Protein AF-A0AAV8WQ58-F1 (afdb_monomer_lite)

Foldseek 3Di:
DVVVLVVLVVQLVVLVVVLVVLVVVLVVLVVCLVPQDPVDVVSNVVSVVVNVVSVVVNVVSVVVNVVSVVVSVVVVVVVVVVVVVVVVVVVVD

Organism: NCBI:txid1586634

InterPro domains:
  IPR004148 BAR domain [PF16746] (5-84)
  IPR027267 AH/BAR domain superfamily [G3DSA:1.20.1270.60] (1-91)
  IPR027267 AH/BAR domain superfamily [SSF103657] (4-84)
  IPR045258 ArfGAP ACAP1/2/3-like [PTHR23180] (5-85)

Sequence (93 aa):
MTVLYRFDIKKVREQKQHFEKISSEYDNVLLRNSHAPRSKQQEVEEVQNILVAVRACFGHQTLDYVNGISVLQAKKRHEILSTVSFITFLSLS

pLDDT: mean 73.84, std 11.88, range [40.28, 90.25]

Structure (mmCIF, N/CA/C/O backbone):
data_AF-A0AAV8WQ58-F1
#
_entry.id   AF-A0AAV8WQ58-F1
#
loop_
_atom_site.group_PDB
_atom_site.id
_atom_site.type_symbol
_atom_site.label_atom_id
_atom_site.label_alt_id
_atom_site.label_comp_id
_atom_site.label_asym_id
_atom_site.label_entity_id
_atom_site.label_seq_id
_atom_site.pdbx_PDB_ins_code
_atom_site.Cartn_x
_atom_site.Cartn_y
_atom_site.Cartn_z
_atom_site.occupancy
_atom_site.B_iso_or_equiv
_atom_site.auth_seq_id
_atom_site.auth_comp_id
_atom_site.auth_asym_id
_atom_site.auth_atom_id
_atom_site.pdbx_PDB_model_num
ATOM 1 N N . MET A 1 1 ? 14.868 9.520 -24.374 1.00 51.47 1 MET A N 1
ATOM 2 C CA . MET A 1 1 ? 14.449 8.265 -23.710 1.00 51.47 1 MET A CA 1
ATOM 3 C C . MET A 1 1 ? 14.814 8.229 -22.222 1.00 51.47 1 MET A C 1
ATOM 5 O O . MET A 1 1 ? 13.935 7.997 -21.407 1.00 51.47 1 MET A O 1
ATOM 9 N N . THR A 1 2 ? 16.034 8.603 -21.819 1.00 54.25 2 THR A N 1
ATOM 10 C CA . THR A 1 2 ? 16.499 8.561 -20.410 1.00 54.25 2 THR A CA 1
ATOM 11 C C . THR A 1 2 ? 15.725 9.451 -19.417 1.00 54.25 2 THR A C 1
ATOM 13 O O . THR A 1 2 ? 15.642 9.130 -18.233 1.00 54.25 2 THR A O 1
ATOM 16 N N . VAL A 1 3 ? 15.145 10.569 -19.870 1.00 58.06 3 VAL A N 1
ATOM 17 C CA . VAL A 1 3 ? 14.379 11.514 -19.025 1.00 58.06 3 VAL A CA 1
ATOM 18 C C . VAL A 1 3 ? 12.999 10.980 -18.626 1.00 58.06 3 VAL A C 1
ATOM 20 O O . VAL A 1 3 ? 12.597 11.150 -17.479 1.00 58.06 3 VAL A O 1
ATOM 23 N N . LEU A 1 4 ? 12.310 10.280 -19.535 1.00 57.56 4 LEU A N 1
ATOM 24 C CA . LEU A 1 4 ? 11.004 9.662 -19.264 1.00 57.56 4 LEU A CA 1
ATOM 25 C C . LEU A 1 4 ? 11.144 8.512 -18.263 1.00 57.56 4 LEU A C 1
ATOM 27 O O . LEU A 1 4 ? 10.408 8.455 -17.286 1.00 57.56 4 LEU A O 1
ATOM 31 N N . TYR A 1 5 ? 12.178 7.684 -18.431 1.00 62.47 5 TYR A N 1
ATOM 32 C CA . TYR A 1 5 ? 12.500 6.606 -17.497 1.00 62.47 5 TYR A CA 1
ATOM 33 C C . TYR A 1 5 ? 12.804 7.125 -16.079 1.00 62.47 5 TYR A C 1
ATOM 35 O O . TYR A 1 5 ? 12.317 6.580 -15.089 1.00 62.47 5 TYR A O 1
ATOM 43 N N . ARG A 1 6 ? 13.558 8.228 -15.956 1.00 62.84 6 ARG A N 1
ATOM 44 C CA . ARG A 1 6 ? 13.812 8.878 -14.656 1.00 62.84 6 ARG A CA 1
ATOM 45 C C . ARG A 1 6 ? 12.538 9.454 -14.028 1.00 62.84 6 ARG A C 1
ATOM 47 O O . ARG A 1 6 ? 12.398 9.390 -12.808 1.00 62.84 6 ARG A O 1
ATOM 54 N N . PHE A 1 7 ? 11.621 9.989 -14.834 1.00 72.12 7 PHE A N 1
ATOM 55 C CA . PHE A 1 7 ? 10.330 10.498 -14.365 1.00 72.12 7 PHE A CA 1
ATOM 56 C C . PHE A 1 7 ? 9.411 9.366 -13.882 1.00 72.12 7 PHE A C 1
ATOM 58 O O . PHE A 1 7 ? 8.838 9.465 -12.799 1.00 72.12 7 PHE A O 1
ATOM 65 N N . ASP A 1 8 ? 9.348 8.256 -14.623 1.00 70.88 8 ASP A N 1
ATOM 66 C CA . ASP A 1 8 ? 8.595 7.059 -14.235 1.00 70.88 8 ASP A CA 1
ATOM 67 C C . ASP A 1 8 ? 9.124 6.464 -12.915 1.00 70.88 8 ASP A C 1
ATOM 69 O O . ASP A 1 8 ? 8.341 6.151 -12.020 1.00 70.88 8 ASP A O 1
ATOM 73 N N . ILE A 1 9 ? 10.450 6.386 -12.730 1.00 76.44 9 ILE A N 1
ATOM 74 C CA . ILE A 1 9 ? 11.055 5.941 -11.459 1.00 76.44 9 ILE A CA 1
ATOM 75 C C . ILE A 1 9 ? 10.675 6.870 -10.302 1.00 76.44 9 ILE A C 1
ATOM 77 O O . ILE A 1 9 ? 10.368 6.396 -9.205 1.00 76.44 9 ILE A O 1
ATOM 81 N N . LYS A 1 10 ? 10.715 8.189 -10.522 1.00 81.50 10 LYS A N 1
ATOM 82 C CA . LYS A 1 10 ? 10.358 9.168 -9.490 1.00 81.50 10 LYS A CA 1
ATOM 83 C C . LYS A 1 10 ? 8.892 9.012 -9.078 1.00 81.50 10 LYS A C 1
ATOM 85 O O . LYS A 1 10 ? 8.613 8.946 -7.885 1.00 81.50 10 LYS A O 1
ATOM 90 N N . LYS A 1 11 ? 7.992 8.838 -10.050 1.00 79.88 11 LYS A N 1
ATOM 91 C CA . LYS A 1 11 ? 6.562 8.613 -9.815 1.00 79.88 11 LYS A CA 1
ATOM 92 C C . LYS A 1 11 ? 6.299 7.336 -9.011 1.00 79.88 11 LYS A C 1
ATOM 94 O O . LYS A 1 11 ? 5.559 7.376 -8.035 1.00 79.88 11 LYS A O 1
ATOM 99 N N . VAL A 1 12 ? 6.956 6.223 -9.349 1.00 76.12 12 VAL A N 1
ATOM 100 C CA . VAL A 1 12 ? 6.832 4.967 -8.581 1.00 76.12 12 VAL A CA 1
ATOM 101 C C . VAL A 1 12 ? 7.373 5.123 -7.155 1.00 76.12 12 VAL A C 1
ATOM 103 O O . VAL A 1 12 ? 6.809 4.568 -6.213 1.00 76.12 12 VAL A O 1
ATOM 106 N N . ARG A 1 13 ? 8.441 5.909 -6.960 1.00 81.25 13 ARG A N 1
ATOM 107 C CA . ARG A 1 13 ? 8.978 6.207 -5.623 1.00 81.25 13 ARG A CA 1
ATOM 108 C C . ARG A 1 13 ? 8.006 7.044 -4.783 1.00 81.25 13 ARG A C 1
ATOM 110 O O . ARG A 1 13 ? 7.857 6.764 -3.599 1.00 81.25 13 ARG A O 1
ATOM 117 N N . GLU A 1 14 ? 7.340 8.029 -5.377 1.00 83.50 14 GLU A N 1
ATOM 118 C CA . GLU A 1 14 ? 6.292 8.814 -4.707 1.00 83.50 14 GLU A CA 1
ATOM 119 C C . GLU A 1 14 ? 5.083 7.929 -4.357 1.00 83.50 14 GLU A C 1
ATOM 121 O O . GLU A 1 14 ? 4.618 7.933 -3.218 1.00 83.50 14 GLU A O 1
ATOM 126 N N . GLN A 1 15 ? 4.638 7.071 -5.283 1.00 76.56 15 GLN A N 1
ATOM 127 C CA . GLN A 1 15 ? 3.573 6.094 -5.023 1.00 76.56 15 GLN A CA 1
ATOM 128 C C . GLN A 1 15 ? 3.926 5.137 -3.877 1.00 76.56 15 GLN A C 1
ATOM 130 O O . GLN A 1 15 ? 3.066 4.848 -3.046 1.00 76.56 15 GLN A O 1
ATOM 135 N N . LYS A 1 16 ? 5.193 4.706 -3.785 1.00 77.62 16 LYS A N 1
ATOM 136 C CA . LYS A 1 16 ? 5.698 3.906 -2.662 1.00 77.62 16 LYS A CA 1
ATOM 137 C C . LYS A 1 16 ? 5.566 4.645 -1.327 1.00 77.62 16 LYS A C 1
ATOM 139 O O . LYS A 1 16 ? 5.090 4.057 -0.365 1.00 77.62 16 LYS A O 1
ATOM 144 N N . GLN A 1 17 ? 5.955 5.920 -1.264 1.00 84.94 17 GLN A N 1
ATOM 145 C CA . GLN A 1 17 ? 5.836 6.716 -0.033 1.00 84.94 17 GLN A CA 1
ATOM 146 C C . GLN A 1 17 ? 4.378 6.869 0.408 1.00 84.94 17 GLN A C 1
ATOM 148 O O . GLN A 1 17 ? 4.065 6.737 1.591 1.00 84.94 17 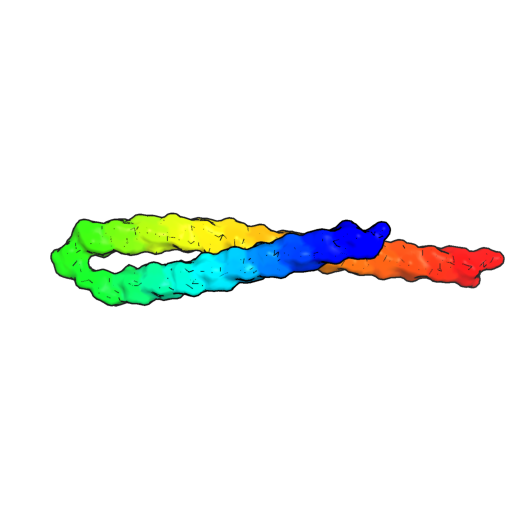GLN A O 1
ATOM 153 N N . HIS A 1 18 ? 3.473 7.118 -0.539 1.00 81.44 18 HIS A N 1
ATOM 154 C CA . HIS A 1 18 ? 2.046 7.188 -0.242 1.00 81.44 18 HIS A CA 1
ATOM 155 C C . HIS A 1 18 ? 1.488 5.844 0.240 1.00 81.44 18 HIS A C 1
ATOM 157 O O . HIS A 1 18 ? 0.709 5.829 1.190 1.00 81.44 18 HIS A O 1
ATOM 163 N N . PHE A 1 19 ? 1.922 4.732 -0.363 1.00 74.19 19 PHE A N 1
ATOM 164 C CA . PHE A 1 19 ? 1.568 3.381 0.074 1.00 74.19 19 PHE A CA 1
ATOM 165 C C . PHE A 1 19 ? 2.046 3.093 1.509 1.00 74.19 19 PHE A C 1
ATOM 167 O O . PHE A 1 19 ? 1.262 2.641 2.339 1.00 74.19 19 PHE A O 1
ATOM 174 N N . GLU A 1 20 ? 3.298 3.415 1.840 1.00 81.12 20 GLU A N 1
ATOM 175 C CA . GLU A 1 20 ? 3.836 3.234 3.198 1.00 81.12 20 GLU A CA 1
ATOM 176 C C . GLU A 1 20 ? 3.073 4.07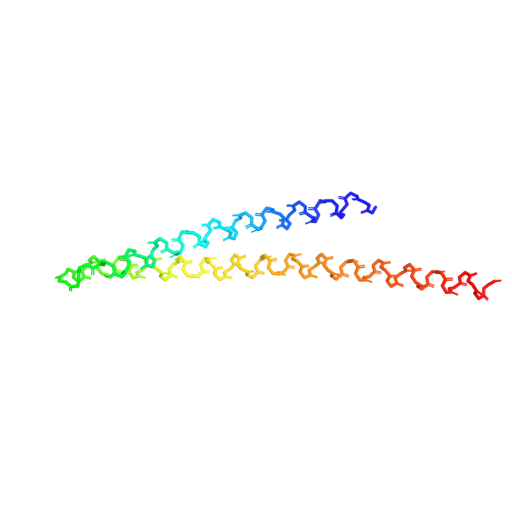7 4.231 1.00 81.12 20 GLU A C 1
ATOM 178 O O . GLU A 1 20 ? 2.758 3.597 5.322 1.00 81.12 20 GLU A O 1
ATOM 183 N N . LYS A 1 21 ? 2.709 5.316 3.873 1.00 86.38 21 LYS A N 1
ATOM 184 C CA . LYS A 1 21 ? 1.926 6.198 4.743 1.00 86.38 21 LYS A CA 1
ATOM 185 C C . LYS A 1 21 ? 0.538 5.626 5.041 1.00 86.38 21 LYS A C 1
ATOM 187 O O . LYS A 1 21 ? 0.169 5.541 6.210 1.00 86.38 21 LYS A O 1
ATOM 192 N N . ILE A 1 22 ? -0.213 5.216 4.014 1.00 82.62 22 ILE A N 1
ATOM 193 C CA . ILE A 1 22 ? -1.564 4.666 4.212 1.00 82.62 22 ILE A CA 1
ATOM 194 C C . ILE A 1 22 ? -1.531 3.295 4.899 1.00 82.62 22 ILE A C 1
ATOM 196 O O . ILE A 1 22 ? -2.443 2.982 5.656 1.00 82.62 22 ILE A O 1
ATOM 200 N N . SER A 1 23 ? -0.467 2.503 4.706 1.00 79.00 23 SER A N 1
ATOM 201 C CA . SER A 1 23 ? -0.259 1.247 5.440 1.00 79.00 23 SER A CA 1
ATOM 202 C C . SER A 1 23 ? -0.144 1.495 6.944 1.00 79.00 23 SER A C 1
ATOM 204 O O . SER A 1 23 ? -0.858 0.875 7.724 1.00 79.00 23 SER A O 1
ATOM 206 N N . SER A 1 24 ? 0.699 2.451 7.348 1.00 83.38 24 SER A N 1
ATOM 207 C CA . SER A 1 24 ? 0.863 2.819 8.760 1.00 83.38 24 SER A CA 1
ATOM 208 C C . SER A 1 24 ? -0.431 3.371 9.367 1.00 83.38 24 SER A C 1
ATOM 210 O O . SER A 1 24 ? -0.793 3.050 10.500 1.00 83.38 24 SER A O 1
ATOM 212 N N . GLU A 1 25 ? -1.173 4.181 8.611 1.00 87.06 25 GLU A N 1
ATOM 213 C CA . GLU A 1 25 ? -2.463 4.715 9.053 1.00 87.06 25 GLU A CA 1
ATOM 214 C C . GLU A 1 25 ? -3.516 3.610 9.217 1.00 87.06 25 GLU A C 1
ATOM 216 O O . GLU A 1 25 ? -4.235 3.586 10.217 1.00 87.06 25 GLU A O 1
ATOM 221 N N . TYR A 1 26 ? -3.551 2.641 8.300 1.00 78.50 26 TYR A N 1
ATOM 222 C CA . TYR A 1 26 ? -4.433 1.482 8.396 1.00 78.50 26 TYR A CA 1
ATOM 223 C C . TYR A 1 26 ? -4.125 0.616 9.625 1.00 78.50 26 TYR A C 1
ATOM 225 O O . TYR A 1 26 ? -5.050 0.269 10.364 1.00 78.50 26 TYR A O 1
ATOM 233 N N . ASP A 1 27 ? -2.847 0.356 9.912 1.00 84.25 27 ASP A N 1
ATOM 234 C CA . ASP A 1 27 ? -2.423 -0.384 11.108 1.00 84.25 27 ASP A CA 1
ATOM 235 C C . ASP A 1 27 ? -2.833 0.335 12.403 1.00 84.25 27 ASP A C 1
ATOM 237 O O . ASP A 1 27 ? -3.338 -0.286 13.342 1.00 84.25 27 ASP A O 1
ATOM 241 N N . ASN A 1 28 ? -2.697 1.664 12.446 1.00 89.44 28 ASN A N 1
ATOM 242 C CA . ASN A 1 28 ? -3.139 2.472 13.586 1.00 89.44 28 ASN A CA 1
ATOM 243 C C . ASN A 1 28 ? -4.658 2.405 13.796 1.00 89.44 28 ASN A C 1
ATOM 245 O O . ASN A 1 28 ? -5.124 2.313 14.934 1.00 89.44 28 ASN A O 1
ATOM 249 N N . VAL A 1 29 ? -5.449 2.446 12.721 1.00 86.31 29 VAL A N 1
ATOM 250 C CA . VAL A 1 29 ? -6.914 2.352 12.812 1.00 86.31 29 VAL A CA 1
ATOM 251 C C . VAL A 1 29 ? -7.356 0.946 13.220 1.00 86.31 29 VAL A C 1
ATOM 253 O O . VAL A 1 29 ? -8.271 0.817 14.032 1.00 86.31 29 VAL A O 1
ATOM 256 N N . LEU A 1 30 ? -6.676 -0.102 12.746 1.00 83.06 30 LEU A N 1
ATOM 257 C CA . LEU A 1 30 ? -6.896 -1.476 13.209 1.00 83.06 30 LEU A CA 1
ATOM 258 C C . LEU A 1 30 ? -6.607 -1.622 14.706 1.00 83.06 30 LEU A C 1
ATOM 260 O O . LEU A 1 30 ? -7.409 -2.213 15.429 1.00 83.06 30 LEU A O 1
ATOM 264 N N . LEU A 1 31 ? -5.507 -1.034 15.185 1.00 88.75 31 LEU A N 1
ATOM 265 C CA . LEU A 1 31 ? -5.162 -1.018 16.605 1.00 88.75 31 LEU A CA 1
ATOM 266 C C . LEU A 1 31 ? -6.210 -0.263 17.433 1.00 88.75 31 LEU A C 1
ATOM 268 O O . LEU A 1 31 ? -6.566 -0.686 18.527 1.00 88.75 31 LEU A O 1
ATOM 272 N N . ARG A 1 32 ? -6.738 0.854 16.928 1.00 86.00 32 ARG A N 1
ATOM 273 C CA . ARG A 1 32 ? -7.821 1.587 17.602 1.00 86.00 32 ARG A CA 1
ATOM 274 C C . ARG A 1 32 ? -9.124 0.789 17.630 1.00 86.00 32 ARG A C 1
ATOM 276 O O . ARG A 1 32 ? -9.792 0.777 18.657 1.00 86.00 32 ARG A O 1
ATOM 283 N N . ASN A 1 33 ? -9.464 0.097 16.543 1.00 85.81 33 ASN A N 1
ATOM 284 C CA . ASN A 1 33 ? -10.647 -0.763 16.469 1.00 85.81 33 ASN A CA 1
ATOM 285 C C . ASN A 1 33 ? -10.560 -1.948 17.440 1.00 85.81 33 ASN A C 1
ATOM 287 O O . ASN A 1 33 ? -11.544 -2.246 18.113 1.00 85.81 33 ASN A O 1
ATOM 291 N N . SER A 1 34 ? -9.388 -2.578 17.579 1.00 85.25 34 SER A N 1
ATOM 292 C CA . SER A 1 34 ? -9.208 -3.697 18.513 1.00 85.25 34 SER A CA 1
ATOM 293 C C . SER A 1 34 ? -9.343 -3.285 19.983 1.00 85.25 34 SER A C 1
ATOM 295 O O . SER A 1 34 ? -9.838 -4.072 20.789 1.00 85.25 34 SER A O 1
ATOM 297 N N . HIS A 1 35 ? -8.955 -2.052 20.322 1.00 85.00 35 HIS A N 1
ATOM 298 C CA . HIS A 1 35 ? -9.065 -1.495 21.673 1.00 85.00 35 HIS A CA 1
ATOM 299 C C . HIS A 1 35 ? -10.383 -0.749 21.940 1.00 85.00 35 HIS A C 1
ATOM 301 O O . HIS A 1 35 ? -10.581 -0.264 23.054 1.00 85.00 35 HIS A O 1
ATOM 307 N N . ALA A 1 36 ? -11.282 -0.639 20.956 1.00 80.69 36 ALA A N 1
ATOM 308 C CA . ALA A 1 36 ? -12.525 0.108 21.115 1.00 80.69 36 ALA A CA 1
ATOM 309 C C . ALA A 1 36 ? -13.415 -0.535 22.206 1.00 80.69 36 ALA A C 1
ATOM 311 O O . ALA A 1 36 ? -13.732 -1.730 22.124 1.00 80.69 36 ALA A O 1
ATOM 312 N N . PRO A 1 37 ? -13.836 0.221 23.238 1.00 72.69 37 PRO A N 1
ATOM 313 C CA . PRO A 1 37 ? -14.661 -0.313 24.312 1.00 72.69 37 PRO A CA 1
ATOM 314 C C . PRO A 1 37 ? -16.052 -0.667 23.779 1.00 72.69 37 PRO A C 1
ATOM 316 O O . PRO A 1 37 ? -16.876 0.198 23.491 1.00 72.69 37 PRO A O 1
ATOM 319 N N . ARG A 1 38 ? -16.347 -1.970 23.702 1.00 73.88 38 ARG A N 1
ATOM 320 C CA . ARG A 1 38 ? -17.625 -2.501 23.184 1.00 73.88 38 ARG A CA 1
ATOM 321 C C . ARG A 1 38 ? -18.860 -2.085 23.992 1.00 73.88 38 ARG A C 1
ATOM 323 O O . ARG A 1 38 ? -19.974 -2.313 23.541 1.00 73.88 38 ARG A O 1
ATOM 330 N N . SER A 1 39 ? -18.671 -1.484 25.168 1.00 75.06 39 SER A N 1
ATOM 331 C CA . SER A 1 39 ? -19.747 -0.919 25.989 1.00 75.06 39 SER A CA 1
ATOM 332 C C . SER A 1 39 ? -20.326 0.379 25.420 1.00 75.06 39 SER A C 1
ATOM 334 O O . SER A 1 39 ? -21.435 0.753 25.793 1.00 75.06 39 SER A O 1
ATOM 336 N N . LYS A 1 40 ? -19.607 1.063 24.519 1.00 77.31 40 LYS A N 1
ATOM 337 C CA . LYS A 1 40 ? -20.043 2.308 23.880 1.00 77.31 40 LYS A CA 1
ATOM 338 C C . LYS A 1 40 ? -20.253 2.093 22.385 1.00 77.31 40 LYS A C 1
ATOM 340 O O . LYS A 1 40 ? -19.362 2.325 21.574 1.00 77.31 40 LYS A O 1
ATOM 345 N N . GLN A 1 41 ? -21.457 1.659 22.026 1.00 76.06 41 GLN A N 1
ATOM 346 C CA . GLN A 1 41 ? -21.819 1.294 20.651 1.00 76.06 41 GLN A CA 1
ATOM 347 C C . GLN A 1 41 ? -21.545 2.402 19.621 1.00 76.06 41 GLN A C 1
ATOM 349 O O . GLN A 1 41 ? -21.058 2.106 18.535 1.00 76.06 41 GLN A O 1
ATOM 354 N N . GLN A 1 42 ? -21.755 3.668 19.990 1.00 80.69 42 GLN A N 1
ATOM 355 C CA . GLN A 1 42 ? -21.485 4.813 19.117 1.00 80.69 42 GLN A CA 1
ATOM 356 C C . GLN A 1 42 ? -19.988 4.983 18.794 1.00 80.69 42 GLN A C 1
ATOM 358 O O . GLN A 1 42 ? -19.629 5.193 17.640 1.00 80.69 42 GLN A O 1
ATOM 363 N N . GLU A 1 43 ? -19.098 4.823 19.782 1.00 77.06 43 GLU A N 1
ATOM 364 C CA . GLU A 1 43 ? -17.645 4.890 19.549 1.00 77.06 43 GLU A CA 1
ATOM 365 C C . GLU A 1 43 ? -17.174 3.721 18.666 1.00 77.06 43 GLU A C 1
ATOM 367 O O . GLU A 1 43 ? -16.290 3.886 17.826 1.00 77.06 43 GLU A O 1
ATOM 372 N N . VAL A 1 44 ? -17.788 2.540 18.808 1.00 81.50 44 VAL A N 1
ATOM 373 C CA . VAL A 1 44 ? -17.487 1.384 17.950 1.00 81.50 44 VAL A CA 1
ATOM 374 C C . VAL A 1 44 ? -17.889 1.655 16.501 1.00 81.50 44 VAL A C 1
ATOM 376 O O . VAL A 1 44 ? -17.083 1.409 15.605 1.00 81.50 44 VAL A O 1
ATOM 379 N N . GLU A 1 45 ? -19.092 2.179 16.256 1.00 85.44 45 GLU A N 1
ATOM 380 C CA . GLU A 1 45 ? -19.564 2.508 14.904 1.00 85.44 45 GLU A CA 1
ATOM 381 C C . GLU A 1 45 ? -18.701 3.577 14.223 1.00 85.44 45 GLU A C 1
ATOM 383 O O . GLU A 1 45 ? -18.360 3.433 13.048 1.00 85.44 45 GLU A O 1
ATOM 388 N N . GLU A 1 46 ? -18.276 4.613 14.950 1.00 85.00 46 GLU A N 1
ATOM 389 C CA . GLU A 1 46 ? -17.376 5.640 14.414 1.00 85.00 46 GLU A CA 1
ATOM 390 C C . GLU A 1 46 ? -16.022 5.050 13.996 1.00 85.00 46 GLU A C 1
ATOM 392 O O . GLU A 1 46 ? -15.556 5.281 12.875 1.00 85.00 46 GLU A O 1
ATOM 397 N N . VAL A 1 47 ? -15.405 4.225 14.849 1.00 85.00 47 VAL A N 1
ATOM 398 C CA . VAL A 1 47 ? -14.125 3.575 14.526 1.00 85.00 47 VAL A CA 1
ATOM 399 C C . VAL A 1 47 ? -14.285 2.580 13.371 1.00 85.00 47 VAL A C 1
ATOM 401 O O . VAL A 1 47 ? -13.397 2.474 12.522 1.00 85.00 47 VAL A O 1
ATOM 404 N N . GLN A 1 48 ? -15.420 1.883 13.291 1.00 85.88 48 GLN A N 1
ATOM 405 C CA . GLN A 1 48 ? -15.751 0.983 12.186 1.00 85.88 48 GLN A CA 1
ATOM 406 C C . GLN A 1 48 ? -15.865 1.745 10.855 1.00 85.88 48 GLN A C 1
ATOM 408 O O . GLN A 1 48 ? -15.298 1.314 9.850 1.00 85.88 48 GLN A O 1
ATOM 413 N N . ASN A 1 49 ? -16.543 2.896 10.846 1.00 90.25 49 ASN A N 1
ATOM 414 C CA . ASN A 1 49 ? -16.697 3.738 9.657 1.00 90.25 49 ASN A CA 1
ATOM 415 C C . ASN A 1 49 ? -15.346 4.268 9.158 1.00 90.25 49 ASN A C 1
ATOM 417 O O . ASN A 1 49 ? -15.055 4.198 7.961 1.00 90.25 49 ASN A O 1
ATOM 421 N N . ILE A 1 50 ? -14.484 4.723 10.073 1.00 89.62 50 ILE A N 1
ATOM 422 C CA . ILE A 1 50 ? -13.114 5.141 9.740 1.00 89.62 50 ILE A CA 1
ATOM 423 C C . ILE A 1 50 ? -12.321 3.958 9.170 1.00 89.62 50 ILE A C 1
ATOM 425 O O . ILE A 1 50 ? -11.644 4.103 8.152 1.00 89.62 50 ILE A O 1
ATOM 429 N N . LEU A 1 51 ? -12.434 2.769 9.769 1.00 85.75 51 LEU A N 1
ATOM 430 C CA . LEU A 1 51 ? -11.745 1.569 9.293 1.00 85.75 51 LEU A CA 1
ATOM 431 C C . LEU A 1 51 ? -12.149 1.192 7.863 1.00 85.75 51 LEU A C 1
ATOM 433 O O . LEU A 1 51 ? -11.283 0.842 7.061 1.00 85.75 51 LEU A O 1
ATOM 437 N N . VAL A 1 52 ? -13.438 1.276 7.527 1.00 87.38 52 VAL A N 1
ATOM 438 C CA . VAL A 1 52 ? -13.931 1.009 6.166 1.00 87.38 52 VAL A CA 1
ATOM 439 C C . VAL A 1 52 ? -13.345 2.010 5.170 1.00 87.38 52 VAL A C 1
ATOM 441 O O . VAL A 1 52 ? -12.842 1.603 4.121 1.00 87.38 52 VAL A O 1
ATOM 444 N N . ALA A 1 53 ? -13.345 3.301 5.511 1.00 87.94 53 ALA A N 1
ATOM 445 C CA . ALA A 1 53 ? -12.793 4.344 4.651 1.00 87.94 53 ALA A CA 1
ATOM 446 C C . ALA A 1 53 ? -11.281 4.164 4.415 1.00 87.94 53 ALA A C 1
ATOM 448 O O . ALA A 1 53 ? -10.820 4.182 3.270 1.00 87.94 53 ALA A O 1
ATOM 449 N N . VAL A 1 54 ? -10.506 3.925 5.478 1.00 81.88 54 VAL A N 1
ATOM 450 C CA . VAL A 1 54 ? -9.048 3.741 5.380 1.00 81.88 54 VAL A CA 1
ATOM 451 C C . VAL A 1 54 ? -8.700 2.447 4.642 1.00 81.88 54 VAL A C 1
ATOM 453 O O . VAL A 1 54 ? -7.776 2.446 3.831 1.00 81.88 54 VAL A O 1
ATOM 456 N N . ARG A 1 55 ? -9.483 1.372 4.814 1.00 78.56 55 ARG A N 1
ATOM 457 C CA . ARG A 1 55 ? -9.327 0.129 4.040 1.00 78.56 55 ARG A CA 1
ATOM 458 C C . ARG A 1 55 ? -9.513 0.357 2.541 1.00 78.56 55 ARG A C 1
ATOM 460 O O . ARG A 1 55 ? -8.724 -0.154 1.748 1.00 78.56 55 ARG A O 1
ATOM 467 N N . ALA A 1 56 ? -10.539 1.112 2.148 1.00 80.88 56 ALA A N 1
ATOM 468 C CA . ALA A 1 56 ? -10.781 1.435 0.743 1.00 80.88 56 ALA A CA 1
ATOM 469 C C . ALA A 1 56 ? -9.628 2.265 0.153 1.00 80.88 56 ALA A C 1
ATOM 471 O O . ALA A 1 56 ? -9.107 1.938 -0.914 1.00 80.88 56 ALA A O 1
ATOM 472 N N . CYS A 1 57 ? -9.168 3.281 0.889 1.00 78.50 57 CYS A N 1
ATOM 473 C CA . CYS A 1 57 ? -8.032 4.115 0.495 1.00 78.50 57 CYS A CA 1
ATOM 474 C C . CYS A 1 57 ? -6.735 3.297 0.352 1.00 78.50 57 CYS A C 1
ATOM 476 O O . CYS A 1 57 ? -6.027 3.422 -0.648 1.00 78.50 57 CYS A O 1
ATOM 478 N N . PHE A 1 58 ? -6.462 2.390 1.297 1.00 71.62 58 PHE A N 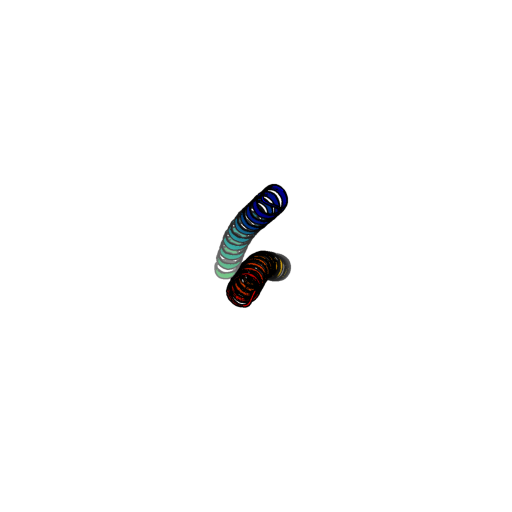1
ATOM 479 C CA . PHE A 1 58 ? -5.334 1.460 1.227 1.00 71.62 58 PHE A CA 1
ATOM 480 C C . PHE A 1 58 ? -5.395 0.588 -0.033 1.00 71.62 58 PHE A C 1
ATOM 482 O O . PHE A 1 58 ? -4.394 0.442 -0.737 1.00 71.62 58 PHE A O 1
ATOM 489 N N . GLY A 1 59 ? -6.576 0.053 -0.357 1.00 78.19 59 GLY A N 1
ATOM 490 C CA . GLY A 1 59 ? -6.795 -0.726 -1.574 1.00 78.19 59 GLY A CA 1
ATOM 491 C C . GLY A 1 59 ? -6.459 0.059 -2.845 1.00 78.19 59 GLY A C 1
ATOM 492 O O . GLY A 1 59 ? -5.690 -0.425 -3.676 1.00 78.19 59 GLY A O 1
ATOM 493 N N . HIS A 1 60 ? -6.966 1.289 -2.972 1.00 82.00 60 HIS A N 1
ATOM 494 C CA . HIS A 1 60 ? -6.671 2.153 -4.121 1.00 82.00 60 HIS A CA 1
ATOM 495 C C . HIS A 1 60 ? -5.174 2.462 -4.236 1.00 82.00 60 HIS A C 1
ATOM 497 O O . HIS A 1 60 ? -4.583 2.270 -5.298 1.00 82.00 60 HIS A O 1
ATOM 503 N N . GLN A 1 61 ? -4.530 2.840 -3.130 1.00 73.81 61 GLN A N 1
ATOM 504 C CA . GLN A 1 61 ? -3.112 3.190 -3.141 1.00 73.81 61 GLN A CA 1
ATOM 505 C C . GLN A 1 61 ? -2.207 1.992 -3.465 1.00 73.81 61 GLN A C 1
ATOM 507 O O . GLN A 1 61 ? -1.183 2.140 -4.136 1.00 73.81 61 GLN A O 1
ATOM 512 N N . THR A 1 62 ? -2.594 0.795 -3.014 1.00 76.44 62 THR A N 1
ATOM 513 C CA . THR A 1 62 ? -1.908 -0.462 -3.345 1.00 76.44 62 THR A CA 1
ATOM 514 C C . THR A 1 62 ? -1.981 -0.740 -4.843 1.00 76.44 62 THR A C 1
ATOM 516 O O . THR A 1 62 ? -0.956 -1.024 -5.466 1.00 76.44 62 THR A O 1
ATOM 519 N N . LEU A 1 63 ? -3.175 -0.627 -5.436 1.00 78.56 63 LEU A N 1
ATOM 520 C CA . LEU A 1 63 ? -3.377 -0.820 -6.872 1.00 78.56 63 LEU A CA 1
ATOM 521 C C . LEU A 1 63 ? -2.566 0.187 -7.694 1.00 78.56 63 LEU A C 1
ATOM 523 O O . LEU A 1 63 ? -1.895 -0.212 -8.646 1.00 78.56 63 LEU A O 1
ATOM 527 N N . ASP A 1 64 ? -2.549 1.460 -7.295 1.00 78.69 64 ASP A N 1
ATOM 528 C CA . ASP A 1 64 ? -1.763 2.502 -7.964 1.00 78.69 64 ASP A CA 1
ATOM 529 C C . ASP A 1 64 ? -0.259 2.216 -7.932 1.00 78.69 64 ASP A C 1
ATOM 531 O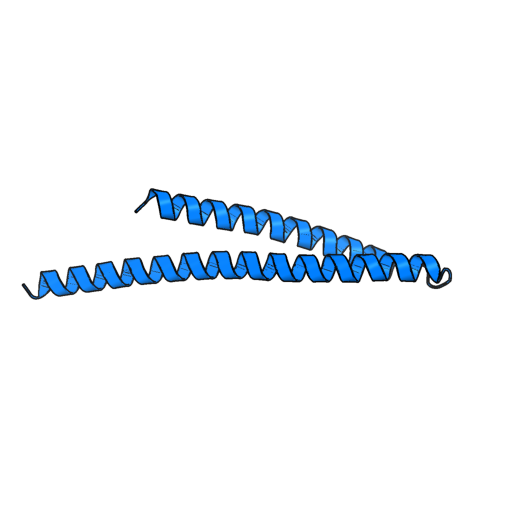 O . ASP A 1 64 ? 0.430 2.382 -8.946 1.00 78.69 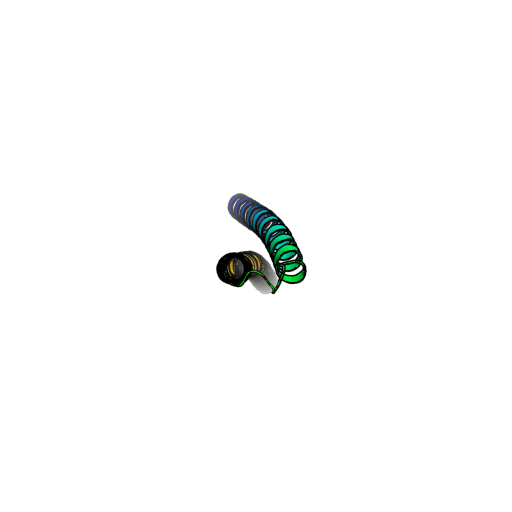64 ASP A O 1
ATOM 535 N N . TYR A 1 65 ? 0.258 1.760 -6.789 1.00 72.38 65 TYR A N 1
ATOM 536 C CA . TYR A 1 65 ? 1.668 1.410 -6.634 1.00 72.38 65 TYR A CA 1
ATOM 537 C C . TYR A 1 65 ? 2.053 0.178 -7.470 1.00 72.38 65 TYR A C 1
ATOM 539 O O . TYR A 1 65 ? 3.045 0.212 -8.204 1.00 72.38 65 TYR A O 1
ATOM 547 N N . VAL A 1 66 ? 1.243 -0.887 -7.430 1.00 75.25 66 VAL A N 1
ATOM 548 C CA . VAL A 1 66 ? 1.455 -2.104 -8.236 1.00 75.25 66 VAL A CA 1
ATOM 549 C C . VAL A 1 66 ? 1.370 -1.800 -9.732 1.00 75.25 66 VAL A C 1
ATOM 551 O O . VAL A 1 66 ? 2.200 -2.283 -10.508 1.00 75.25 66 VAL A O 1
ATOM 554 N N . ASN A 1 67 ? 0.414 -0.969 -10.152 1.00 75.38 67 ASN A N 1
ATOM 555 C CA . ASN A 1 67 ? 0.296 -0.519 -11.535 1.00 75.38 67 ASN A CA 1
ATOM 556 C C . ASN A 1 67 ? 1.528 0.293 -11.966 1.00 75.38 67 ASN A C 1
ATOM 558 O O . ASN A 1 67 ? 2.096 0.035 -13.027 1.00 75.38 67 ASN A O 1
ATOM 562 N N . GLY A 1 68 ? 2.005 1.212 -11.120 1.00 74.56 68 GLY A N 1
ATOM 563 C CA . GLY A 1 68 ? 3.231 1.975 -11.365 1.00 74.56 68 GLY A CA 1
ATOM 564 C C . GLY A 1 68 ? 4.452 1.079 -11.601 1.00 74.56 68 GLY A C 1
ATOM 565 O O . GLY A 1 68 ? 5.177 1.259 -12.584 1.00 74.56 68 GLY A O 1
ATOM 566 N N . ILE A 1 69 ? 4.644 0.060 -10.755 1.00 75.56 69 ILE A N 1
ATOM 567 C CA . ILE A 1 69 ? 5.703 -0.948 -10.931 1.00 75.56 69 ILE A CA 1
ATOM 568 C C . ILE A 1 69 ? 5.509 -1.731 -12.234 1.00 75.56 69 ILE A C 1
ATOM 570 O O . ILE A 1 69 ? 6.464 -1.914 -12.991 1.00 75.56 69 ILE A O 1
ATOM 574 N N . SER A 1 70 ? 4.284 -2.180 -12.510 1.00 76.44 70 SER A N 1
ATOM 575 C CA . SER A 1 70 ? 3.962 -3.008 -13.678 1.00 76.44 70 SER A CA 1
ATOM 576 C C . SER A 1 70 ? 4.247 -2.276 -14.989 1.00 76.44 70 SER A C 1
ATOM 578 O O . SER A 1 70 ? 4.857 -2.843 -15.899 1.00 76.44 70 SER A O 1
ATOM 580 N N . VAL A 1 71 ? 3.886 -0.992 -15.068 1.00 80.75 71 VAL A N 1
ATOM 581 C CA . VAL A 1 71 ? 4.188 -0.122 -16.212 1.00 80.75 71 VAL A CA 1
ATOM 582 C C . VAL A 1 71 ? 5.697 0.068 -16.372 1.00 80.75 71 VAL A C 1
ATOM 584 O O . VAL A 1 71 ? 6.213 -0.060 -17.484 1.00 80.75 71 VAL A O 1
ATOM 587 N N . LEU A 1 72 ? 6.428 0.319 -15.281 1.00 76.44 72 LEU A N 1
ATOM 588 C CA . LEU A 1 72 ? 7.886 0.474 -15.318 1.00 76.44 72 LEU A CA 1
ATOM 589 C C . LEU A 1 72 ? 8.580 -0.812 -15.805 1.00 76.44 72 LEU A C 1
ATOM 591 O O . LEU A 1 72 ? 9.485 -0.764 -16.642 1.00 76.44 72 LEU A O 1
ATOM 595 N N . GLN A 1 73 ? 8.126 -1.974 -15.328 1.00 71.00 73 GLN A N 1
ATOM 596 C CA . GLN A 1 73 ? 8.653 -3.276 -15.731 1.00 71.00 73 GLN A CA 1
ATOM 597 C C . GLN A 1 73 ? 8.330 -3.595 -17.200 1.00 71.00 73 GLN A C 1
ATOM 599 O O . GLN A 1 73 ? 9.194 -4.098 -17.919 1.00 71.00 73 GLN A O 1
ATOM 604 N N . ALA A 1 74 ? 7.119 -3.282 -17.671 1.00 74.31 74 ALA A N 1
ATOM 605 C CA . ALA A 1 74 ? 6.731 -3.457 -19.069 1.00 74.31 74 ALA A CA 1
ATOM 606 C C . ALA A 1 74 ? 7.575 -2.583 -20.008 1.00 74.31 74 ALA A C 1
ATOM 608 O O . ALA A 1 74 ? 8.127 -3.100 -20.978 1.00 74.31 74 ALA A O 1
ATOM 609 N N . LYS A 1 75 ? 7.771 -1.300 -19.679 1.00 71.38 75 LYS A N 1
ATOM 610 C CA . LYS A 1 75 ? 8.635 -0.389 -20.450 1.00 71.38 75 LYS A CA 1
ATOM 611 C C . LYS A 1 75 ? 10.069 -0.921 -20.565 1.00 71.38 75 LYS A C 1
ATOM 613 O O . LYS A 1 75 ? 10.608 -0.977 -21.666 1.00 71.38 75 LYS A O 1
ATOM 618 N N . LYS A 1 76 ? 10.645 -1.424 -19.464 1.00 65.31 76 LYS A N 1
ATOM 619 C CA . LYS A 1 76 ? 11.980 -2.049 -19.467 1.00 65.31 76 LYS A CA 1
ATOM 620 C C . LYS A 1 76 ? 12.048 -3.295 -20.363 1.00 65.31 76 LYS A C 1
ATOM 622 O O . LYS A 1 76 ? 13.036 -3.485 -21.065 1.00 65.31 76 LYS A O 1
ATOM 627 N N . ARG A 1 77 ? 11.004 -4.137 -20.373 1.00 61.12 77 ARG A N 1
ATOM 628 C CA . ARG A 1 77 ? 10.924 -5.309 -21.269 1.00 61.12 77 ARG A CA 1
ATOM 629 C C . ARG A 1 77 ? 10.872 -4.906 -22.744 1.00 61.12 77 ARG A C 1
ATOM 631 O O . ARG A 1 77 ? 11.567 -5.519 -23.547 1.00 61.12 77 ARG A O 1
ATOM 638 N N . HIS A 1 78 ? 10.095 -3.878 -23.090 1.00 62.41 78 HIS A N 1
ATOM 639 C CA . HIS A 1 78 ? 10.007 -3.375 -24.465 1.00 62.41 78 HIS A CA 1
ATOM 640 C C . HIS A 1 78 ? 11.331 -2.774 -24.953 1.00 62.41 78 HIS A C 1
ATOM 642 O O . HIS A 1 78 ? 11.721 -3.034 -26.087 1.00 62.41 78 HIS A O 1
ATOM 648 N N . GLU A 1 79 ? 12.054 -2.032 -24.109 1.00 59.38 79 GLU A N 1
ATOM 649 C CA . GLU A 1 79 ? 13.377 -1.504 -24.473 1.00 59.38 79 GLU A CA 1
ATOM 650 C C . GLU A 1 79 ? 14.396 -2.624 -24.719 1.00 59.38 79 GLU A C 1
ATOM 652 O O . GLU A 1 79 ? 15.126 -2.583 -25.710 1.00 59.38 79 GLU A O 1
ATOM 657 N N . ILE A 1 80 ? 14.417 -3.659 -23.870 1.00 61.19 80 ILE A N 1
ATOM 658 C CA . ILE A 1 80 ? 15.292 -4.825 -24.063 1.00 61.19 80 ILE A CA 1
ATOM 659 C C . ILE A 1 80 ? 14.922 -5.565 -25.350 1.00 61.19 80 ILE A C 1
ATOM 661 O O . ILE A 1 80 ? 15.806 -5.842 -26.151 1.00 61.19 80 ILE A O 1
ATOM 665 N N . LEU A 1 81 ? 13.636 -5.842 -25.589 1.00 53.31 81 LEU A N 1
ATOM 666 C CA . LEU A 1 81 ? 13.183 -6.529 -26.801 1.00 53.31 81 LEU A CA 1
ATOM 667 C C . LEU A 1 81 ? 13.514 -5.729 -28.068 1.00 53.31 81 LEU A C 1
ATOM 669 O O . LEU A 1 81 ? 13.999 -6.299 -29.040 1.00 53.31 81 LEU A O 1
ATOM 673 N N . SER A 1 82 ? 13.317 -4.409 -28.040 1.00 53.19 82 SER A N 1
ATOM 674 C CA . SER A 1 82 ? 13.702 -3.510 -29.132 1.00 53.19 82 SER A CA 1
ATOM 675 C C . SER A 1 82 ? 15.212 -3.535 -29.376 1.00 53.19 82 SER A C 1
ATOM 677 O O . SER A 1 82 ? 15.651 -3.537 -30.521 1.00 53.19 82 SER A O 1
ATOM 679 N N . THR A 1 83 ? 16.011 -3.579 -28.308 1.00 53.84 83 THR A N 1
ATOM 680 C CA . THR A 1 83 ? 17.478 -3.628 -28.390 1.00 53.84 83 THR A CA 1
ATOM 681 C C . THR A 1 83 ? 17.952 -4.970 -28.943 1.00 53.84 83 THR A C 1
ATOM 683 O O . THR A 1 83 ? 18.798 -5.000 -29.829 1.00 53.84 83 THR A O 1
ATOM 686 N N . VAL A 1 84 ? 17.369 -6.081 -28.486 1.00 59.50 84 VAL A N 1
ATOM 687 C CA . VAL A 1 84 ? 17.665 -7.428 -28.995 1.00 59.50 84 VAL A CA 1
ATOM 688 C C . VAL A 1 84 ? 17.271 -7.539 -30.466 1.00 59.50 84 VAL A C 1
ATOM 690 O O . VAL A 1 84 ? 18.087 -7.964 -31.272 1.00 59.50 84 VAL A O 1
ATOM 693 N N . SER A 1 85 ? 16.076 -7.073 -30.843 1.00 52.25 85 SER A N 1
ATOM 694 C CA . SER A 1 85 ? 15.622 -7.076 -32.238 1.00 52.25 85 SER A CA 1
ATOM 695 C C . SER A 1 85 ? 16.523 -6.234 -33.144 1.00 52.25 85 SER A C 1
ATOM 697 O O . SER A 1 85 ? 16.793 -6.633 -34.274 1.00 52.25 85 SER A O 1
ATOM 699 N N . PHE A 1 86 ? 17.012 -5.090 -32.658 1.00 51.03 86 PHE A N 1
ATOM 700 C CA . PHE A 1 86 ? 17.952 -4.240 -33.387 1.00 51.03 86 PHE A CA 1
ATOM 701 C C . PHE A 1 86 ? 19.324 -4.910 -33.556 1.00 51.03 86 PHE A C 1
ATOM 703 O O . PHE A 1 86 ? 19.882 -4.902 -34.650 1.00 51.03 86 PHE A O 1
ATOM 710 N N . ILE A 1 87 ? 19.845 -5.550 -32.504 1.00 55.56 87 ILE A N 1
ATOM 711 C CA . ILE A 1 87 ? 21.119 -6.284 -32.554 1.00 55.56 87 ILE A CA 1
ATOM 712 C C . ILE A 1 87 ? 21.023 -7.480 -33.508 1.00 55.56 87 ILE A C 1
ATOM 714 O O . ILE A 1 87 ? 21.926 -7.678 -34.317 1.00 55.56 87 ILE A O 1
ATOM 718 N N . THR A 1 88 ? 19.935 -8.255 -33.460 1.00 50.59 88 THR A N 1
ATOM 719 C CA . THR A 1 88 ? 19.704 -9.385 -34.375 1.00 50.59 88 THR A CA 1
ATOM 720 C C . THR A 1 88 ? 19.598 -8.923 -35.828 1.00 50.59 88 THR A C 1
ATOM 722 O O . THR A 1 88 ? 20.154 -9.560 -36.713 1.00 50.59 88 THR A O 1
ATOM 725 N N . PHE A 1 89 ? 18.946 -7.789 -36.088 1.00 56.53 89 PHE A N 1
ATOM 726 C CA . PHE A 1 89 ? 18.839 -7.231 -37.437 1.00 56.53 89 PHE A CA 1
ATOM 727 C C . PHE A 1 89 ? 20.198 -6.778 -37.998 1.00 56.53 89 PHE A C 1
ATOM 729 O O . PHE A 1 89 ? 20.514 -7.053 -39.153 1.00 56.53 89 PHE A O 1
ATOM 736 N N . LEU A 1 90 ? 21.031 -6.144 -37.165 1.00 48.41 90 LEU A N 1
ATOM 737 C CA . LEU A 1 90 ? 22.388 -5.728 -37.536 1.00 48.41 90 LEU A CA 1
ATOM 738 C C . LEU A 1 90 ? 23.364 -6.890 -37.731 1.00 48.41 90 LEU A C 1
ATOM 740 O O . LEU A 1 90 ? 24.346 -6.731 -38.437 1.00 48.41 90 LEU A O 1
ATOM 744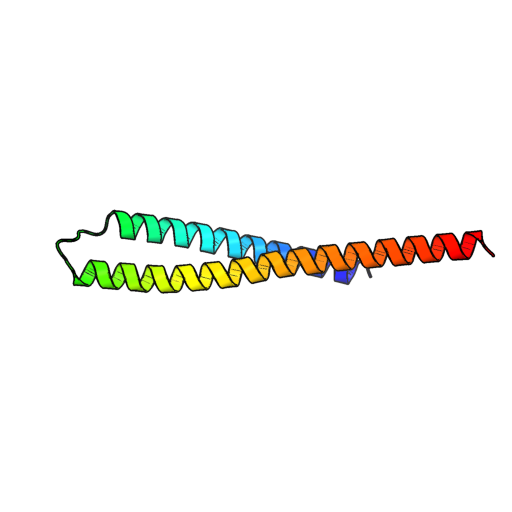 N N . SER A 1 91 ? 23.128 -8.034 -37.090 1.00 40.28 91 SER A N 1
ATOM 745 C CA . SER A 1 91 ? 23.971 -9.227 -37.253 1.00 40.28 91 SER A CA 1
ATOM 746 C C . SER A 1 91 ? 23.546 -10.115 -38.429 1.00 40.28 91 SER A C 1
ATOM 748 O O . SER A 1 91 ? 24.276 -11.038 -38.779 1.00 40.28 91 SER A O 1
ATOM 750 N N . LEU A 1 92 ? 22.391 -9.827 -39.045 1.00 53.38 92 LEU A N 1
ATOM 751 C CA . LEU A 1 92 ? 21.912 -10.457 -40.281 1.00 53.38 92 LEU A CA 1
ATOM 752 C C . LEU A 1 92 ? 22.145 -9.611 -41.550 1.00 53.38 92 LEU A C 1
ATOM 754 O O . LEU A 1 92 ? 21.873 -10.109 -42.642 1.00 53.38 92 LEU A O 1
ATOM 758 N N . SER A 1 93 ? 22.601 -8.361 -41.415 1.00 54.62 93 SER A N 1
ATOM 759 C CA . SER A 1 93 ? 22.961 -7.463 -42.529 1.00 54.62 93 SER A CA 1
ATOM 760 C C . SER A 1 93 ? 24.471 -7.436 -42.734 1.00 54.62 93 SER A C 1
ATOM 762 O O . SER A 1 93 ? 24.892 -7.292 -43.901 1.00 54.62 93 SER A O 1
#

Secondary structure (DSSP, 8-state):
-HHHHHHHHHHHHHHHHHHHHHHHHHHHHHHHHHT--TT-HHHHHHHHHHHHHHHHHHHHHHHHHHHHHHHHHHHHHHHHHHHHHHHHHHH--

Radius of gyration: 22.07 Å; chains: 1; bounding box: 46×22×68 Å